Protein AF-A0A820RR39-F1 (afdb_monomer)

Sequence (63 aa):
MRAVMCLNNFWHWSGGFAQYVVWAGGANSIPYPGDYDAFELFAARFYELPRAVELFNNHIQFI

Radius of gyration: 12.42 Å; Cα contacts (8 Å, |Δi|>4): 66; chains: 1; bounding box: 36×19×33 Å

Organism: NCBI:txid433720

pLDDT: mean 97.06, std 3.5, range [78.62, 98.81]

InterPro domains:
  IPR001547 Glycoside hydrolase, family 5 [PF26410] (1-62)

Nearest PDB structures (foldseek):
  4lyp-assembly2_B  TM=9.205E-01  e=1.169E-04  Rhizomucor miehei
  4lyr-assembly1_A  TM=9.233E-01  e=2.527E-04  Rhizomucor miehei

Mean predicted aligned error: 2.17 Å

Secondary structure (DSSP, 8-state):
---------SSGGG-HHHHHHHHTTS-SS---SSSHHHHHHHHHGGGG-HHHHHHHHHHHHH-

Foldseek 3Di:
DDDDDDLFDLDPPVDGQLVLCCVLVVDVDQPHDPPVVSNNVSSVCCVVRVSSVVVSVVSVVVD

Solvent-accessible surface area (backbone atoms only — not comparable to full-atom values): 3846 Å² total; per-residue (Å²): 139,88,87,85,86,79,91,74,38,77,52,64,96,77,44,24,30,36,46,35,26,35,76,51,68,75,41,97,69,71,67,71,71,88,48,60,68,63,29,52,60,53,19,55,46,24,83,75,33,69,59,21,47,49,56,51,50,54,52,62,74,70,109

Structure (mmCIF, N/CA/C/O backbone):
data_AF-A0A820RR39-F1
#
_entry.id   AF-A0A820RR39-F1
#
loop_
_atom_site.group_PDB
_atom_site.id
_atom_site.type_symbol
_atom_site.label_atom_id
_atom_site.label_alt_id
_atom_site.label_comp_id
_atom_site.label_asym_id
_atom_site.label_entity_id
_atom_site.label_seq_id
_atom_site.pdbx_PDB_ins_code
_ato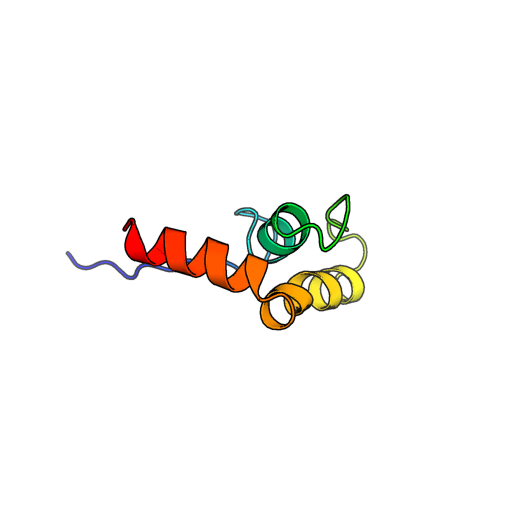m_site.Cartn_x
_atom_site.Cartn_y
_atom_site.Cartn_z
_atom_site.occupancy
_atom_site.B_iso_or_equiv
_atom_site.auth_seq_id
_atom_site.auth_comp_id
_atom_site.auth_asym_id
_atom_site.auth_atom_id
_atom_site.pdbx_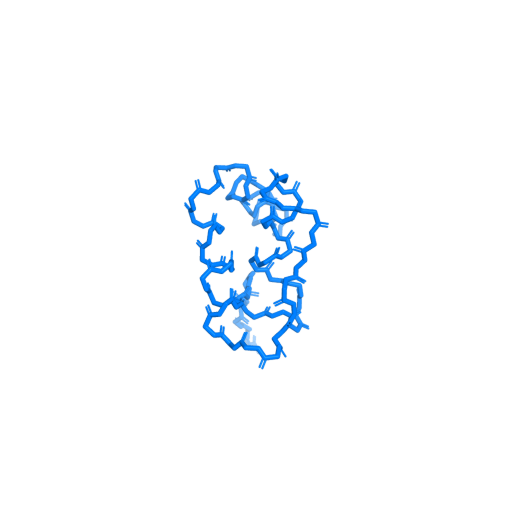PDB_model_num
ATOM 1 N N . MET A 1 1 ? -25.598 -10.979 13.452 1.00 90.62 1 MET A N 1
ATOM 2 C CA . MET A 1 1 ? -24.691 -11.072 12.282 1.00 90.62 1 MET A CA 1
ATOM 3 C C . MET A 1 1 ? -23.261 -10.851 12.762 1.00 90.62 1 MET A C 1
ATOM 5 O O . MET A 1 1 ? -23.095 -10.252 13.818 1.00 90.62 1 MET A O 1
ATOM 9 N N . ARG A 1 2 ? -22.253 -11.369 12.054 1.00 96.38 2 ARG A N 1
ATOM 10 C CA . ARG A 1 2 ? -20.822 -11.171 12.359 1.00 96.38 2 ARG A CA 1
ATOM 11 C C . ARG A 1 2 ? -20.093 -10.773 11.073 1.00 96.38 2 ARG A C 1
ATOM 13 O O . ARG A 1 2 ? -20.566 -11.135 10.000 1.00 96.38 2 ARG A O 1
ATOM 20 N N . ALA A 1 3 ? -18.974 -10.062 11.197 1.00 97.38 3 ALA A N 1
ATOM 21 C CA . ALA A 1 3 ? -18.151 -9.614 10.074 1.00 97.38 3 ALA A CA 1
ATOM 22 C C . ALA A 1 3 ? -16.686 -10.043 10.249 1.00 97.38 3 ALA A C 1
ATOM 24 O O . ALA A 1 3 ? -16.217 -10.211 11.375 1.00 97.38 3 ALA A O 1
ATOM 25 N N . VAL A 1 4 ? -15.983 -10.200 9.125 1.00 98.06 4 VAL A N 1
ATOM 26 C CA . VAL A 1 4 ? -14.526 -10.376 9.052 1.00 98.06 4 VAL A CA 1
ATOM 27 C C . VAL A 1 4 ? -13.964 -9.149 8.347 1.00 98.06 4 VAL A C 1
ATOM 29 O O . VAL A 1 4 ? -14.417 -8.808 7.257 1.00 98.06 4 VAL A O 1
ATOM 32 N N . MET A 1 5 ? -13.003 -8.482 8.983 1.00 97.31 5 MET A N 1
ATOM 33 C CA . MET A 1 5 ? -12.436 -7.226 8.498 1.00 97.31 5 MET A CA 1
ATOM 34 C C . MET A 1 5 ? -11.052 -7.480 7.899 1.00 97.31 5 MET A C 1
ATOM 36 O O . MET A 1 5 ? -10.089 -7.706 8.629 1.00 97.31 5 MET A O 1
ATOM 40 N N . CYS A 1 6 ? -10.944 -7.434 6.572 1.00 97.62 6 CYS A N 1
ATOM 41 C CA . CYS A 1 6 ? -9.650 -7.398 5.892 1.00 97.62 6 CYS A CA 1
ATOM 42 C C . CYS A 1 6 ? -9.136 -5.954 5.892 1.00 97.62 6 CYS A C 1
ATOM 44 O O . CYS A 1 6 ? -9.752 -5.085 5.282 1.00 97.62 6 CYS A O 1
ATOM 46 N N . LEU A 1 7 ? -8.024 -5.697 6.581 1.00 97.94 7 LEU A N 1
ATOM 47 C CA . LEU A 1 7 ? -7.528 -4.333 6.820 1.00 97.94 7 LEU A CA 1
ATOM 48 C C . LEU A 1 7 ? -6.583 -3.817 5.727 1.00 97.94 7 LEU A C 1
ATOM 50 O O . LEU A 1 7 ? -6.214 -2.647 5.726 1.00 97.94 7 LEU A O 1
ATOM 54 N N . ASN A 1 8 ? -6.159 -4.679 4.803 1.00 98.25 8 ASN A N 1
ATOM 55 C CA . ASN A 1 8 ? -5.329 -4.295 3.668 1.00 98.25 8 ASN A CA 1
ATOM 56 C C . ASN A 1 8 ? -5.451 -5.317 2.535 1.00 98.25 8 ASN A C 1
ATOM 58 O O . ASN A 1 8 ? -6.145 -6.329 2.662 1.00 98.25 8 ASN A O 1
ATOM 62 N N . ASN A 1 9 ? -4.757 -5.050 1.435 1.00 98.50 9 ASN A N 1
ATOM 63 C CA . ASN A 1 9 ? -4.795 -5.856 0.232 1.00 98.50 9 ASN A CA 1
ATOM 64 C C . ASN A 1 9 ? -3.427 -5.868 -0.449 1.00 98.50 9 ASN A C 1
ATOM 66 O O . ASN A 1 9 ? -2.798 -4.825 -0.611 1.00 98.50 9 ASN A O 1
ATOM 70 N N . PHE A 1 10 ? -2.986 -7.040 -0.890 1.00 98.44 10 PHE A N 1
ATOM 71 C CA . PHE A 1 10 ? -1.786 -7.147 -1.713 1.00 98.44 10 PHE A CA 1
ATOM 72 C C . PHE A 1 10 ? -2.014 -6.561 -3.120 1.00 98.44 10 PHE A C 1
ATOM 74 O O . PHE A 1 10 ? -1.112 -5.980 -3.719 1.00 98.44 10 PHE A O 1
ATOM 81 N N . TRP A 1 11 ? -3.244 -6.657 -3.630 1.00 97.62 11 TRP A N 1
ATOM 82 C CA . TRP A 1 11 ? -3.619 -6.228 -4.974 1.00 97.62 11 TRP A CA 1
ATOM 83 C C . TRP A 1 11 ? -4.061 -4.764 -5.054 1.00 97.62 11 TRP A C 1
ATOM 85 O O . TRP A 1 11 ? -4.441 -4.129 -4.072 1.00 97.62 11 TRP A O 1
ATOM 95 N N . HIS A 1 12 ? -4.057 -4.242 -6.279 1.00 96.31 12 HIS A N 1
ATOM 96 C CA . HIS A 1 12 ? -4.274 -2.827 -6.579 1.00 96.31 12 HIS A CA 1
ATOM 97 C C . HIS A 1 12 ? -5.736 -2.357 -6.499 1.00 96.31 12 HIS A C 1
ATOM 99 O O . HIS A 1 12 ? -5.982 -1.156 -6.429 1.00 96.31 12 HIS A O 1
ATOM 105 N N . TRP A 1 13 ? -6.724 -3.258 -6.521 1.00 96.69 13 TRP A N 1
ATOM 106 C CA . TRP A 1 13 ? -8.144 -2.889 -6.673 1.00 96.69 13 TRP A CA 1
ATOM 107 C C . TRP A 1 13 ? -8.759 -2.190 -5.448 1.00 96.69 13 TRP A C 1
ATOM 109 O O . TRP A 1 13 ? -9.887 -1.710 -5.513 1.00 96.69 13 TRP A O 1
ATOM 119 N N . SER A 1 14 ? -8.012 -2.080 -4.348 1.00 97.88 14 SER A N 1
ATOM 120 C CA . SER A 1 14 ? -8.319 -1.199 -3.212 1.00 97.88 14 SER A CA 1
ATOM 121 C C . SER A 1 14 ? -7.117 -0.317 -2.835 1.00 97.88 14 SER A C 1
ATOM 123 O O . SER A 1 14 ? -6.920 0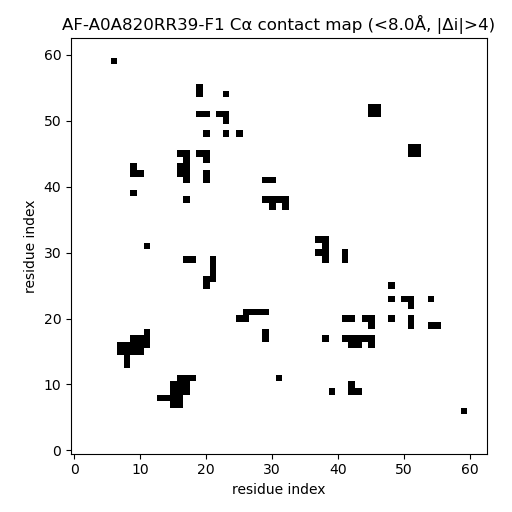.002 -1.663 1.00 97.88 14 SER A O 1
ATOM 125 N N . GLY A 1 15 ? -6.253 0.004 -3.807 1.00 97.69 15 GLY A N 1
ATOM 126 C CA . GLY A 1 15 ? -4.939 0.624 -3.601 1.00 97.69 15 GLY A CA 1
ATOM 127 C C . GLY A 1 15 ? -3.907 -0.385 -3.087 1.00 97.69 15 GLY A C 1
ATOM 128 O O . GLY A 1 15 ? -2.983 -0.754 -3.812 1.00 97.69 15 GLY A O 1
ATOM 129 N N . GLY A 1 16 ? -4.102 -0.864 -1.856 1.00 98.12 16 GLY A N 1
ATOM 130 C CA . GLY A 1 16 ? -3.317 -1.949 -1.266 1.00 98.12 16 GLY A CA 1
ATOM 131 C C . GLY A 1 16 ? -1.853 -1.598 -0.983 1.00 98.12 16 GLY A C 1
ATOM 132 O O . GLY A 1 16 ? -1.466 -0.430 -0.910 1.00 98.12 16 GLY A O 1
ATOM 133 N N . PHE A 1 17 ? -1.014 -2.621 -0.833 1.00 98.75 17 PHE A N 1
ATOM 134 C CA . PHE A 1 17 ? 0.405 -2.482 -0.487 1.00 98.75 17 PHE A CA 1
ATOM 135 C C . PHE A 1 17 ? 1.198 -1.621 -1.470 1.00 98.75 17 PHE A C 1
ATOM 137 O O . PHE A 1 17 ? 1.992 -0.783 -1.043 1.00 98.75 17 PHE A O 1
ATOM 144 N N . ALA A 1 18 ? 0.938 -1.747 -2.772 1.00 98.38 18 ALA A N 1
ATOM 145 C CA . ALA A 1 18 ? 1.587 -0.920 -3.786 1.00 98.38 18 ALA A CA 1
ATOM 146 C C . ALA A 1 18 ? 1.337 0.588 -3.565 1.00 98.38 18 ALA A C 1
ATOM 148 O O . ALA A 1 18 ? 2.234 1.407 -3.777 1.00 98.38 18 ALA A O 1
ATOM 149 N N . GLN A 1 19 ? 0.153 0.966 -3.072 1.00 98.75 19 GLN A N 1
ATOM 150 C CA . GLN A 1 19 ? -0.151 2.358 -2.742 1.00 98.75 19 GLN A CA 1
ATOM 151 C C . GLN A 1 19 ? 0.639 2.849 -1.521 1.00 98.75 19 GLN A C 1
ATOM 153 O O . GLN A 1 19 ? 1.148 3.974 -1.534 1.00 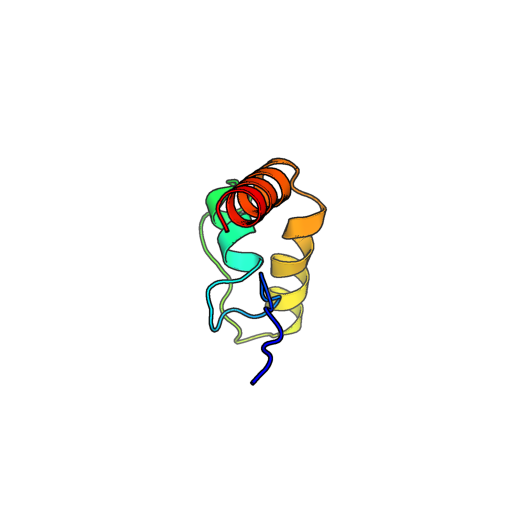98.75 19 GLN A O 1
ATOM 158 N N . TYR A 1 20 ? 0.807 2.001 -0.503 1.00 98.81 20 TYR A N 1
ATOM 159 C CA . TYR A 1 20 ? 1.659 2.302 0.651 1.00 98.81 20 TYR A CA 1
ATOM 160 C C . TYR A 1 20 ? 3.135 2.454 0.257 1.00 98.81 20 TYR A C 1
ATOM 162 O O . TYR A 1 20 ? 3.805 3.333 0.795 1.00 98.81 20 TYR A O 1
ATOM 170 N N . VAL A 1 21 ? 3.638 1.669 -0.704 1.00 98.75 21 VAL A N 1
ATOM 171 C CA . VAL A 1 21 ? 5.007 1.816 -1.240 1.00 98.75 21 VAL A CA 1
ATOM 172 C C . VAL A 1 21 ? 5.216 3.208 -1.844 1.00 98.75 21 VAL A C 1
ATOM 174 O O . VAL A 1 21 ? 6.227 3.852 -1.560 1.00 98.75 21 VAL A O 1
ATOM 177 N N . VAL A 1 22 ? 4.254 3.705 -2.628 1.00 98.69 22 VAL A N 1
ATOM 178 C CA . VAL A 1 22 ? 4.324 5.056 -3.216 1.00 98.69 22 VAL A CA 1
ATOM 179 C C . VAL A 1 22 ? 4.218 6.140 -2.140 1.00 98.69 22 VAL A C 1
ATOM 181 O O . VAL A 1 22 ? 5.032 7.059 -2.117 1.00 98.69 22 VAL A O 1
ATOM 184 N N . TRP A 1 23 ? 3.279 6.026 -1.196 1.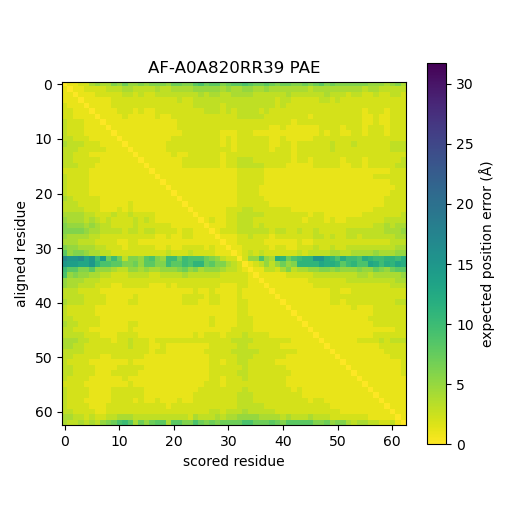00 98.69 23 TRP A N 1
ATOM 185 C CA . TRP A 1 23 ? 3.139 7.003 -0.104 1.00 98.69 23 TRP A CA 1
ATOM 186 C C . TRP A 1 23 ? 4.338 7.044 0.845 1.00 98.69 23 TRP A C 1
ATOM 188 O O . TRP A 1 23 ? 4.654 8.097 1.395 1.00 98.69 23 TRP A O 1
ATOM 198 N N . ALA A 1 24 ? 5.027 5.918 1.019 1.00 98.50 24 ALA A N 1
ATOM 199 C CA . ALA A 1 24 ? 6.265 5.836 1.783 1.00 98.50 24 ALA A CA 1
ATOM 200 C C . ALA A 1 24 ? 7.488 6.395 1.030 1.00 98.50 24 ALA A C 1
ATOM 202 O O . ALA A 1 24 ? 8.591 6.360 1.572 1.00 98.50 24 ALA A O 1
ATOM 203 N N . GLY A 1 25 ? 7.320 6.893 -0.201 1.00 98.12 25 GLY A N 1
ATOM 204 C CA . GLY A 1 25 ? 8.410 7.419 -1.025 1.00 98.12 25 GLY A CA 1
ATOM 205 C C . GLY A 1 25 ? 9.283 6.339 -1.670 1.00 98.12 25 GLY A C 1
ATOM 206 O O . GLY A 1 25 ? 10.371 6.639 -2.153 1.00 98.12 25 GLY A O 1
ATOM 207 N N . GLY A 1 26 ? 8.832 5.080 -1.696 1.00 97.38 26 GLY A N 1
ATOM 208 C CA . GLY A 1 26 ? 9.568 3.965 -2.298 1.00 97.38 26 GLY A CA 1
ATOM 209 C C . GLY A 1 26 ? 9.568 3.968 -3.832 1.00 97.38 26 GLY A C 1
ATOM 210 O O . GLY A 1 26 ? 10.376 3.255 -4.438 1.00 97.38 26 GLY A O 1
ATOM 211 N N . ALA A 1 27 ? 8.664 4.731 -4.456 1.00 97.62 27 ALA A N 1
ATOM 212 C CA . ALA A 1 27 ? 8.563 4.954 -5.898 1.00 97.62 27 ALA A CA 1
ATOM 213 C C . ALA A 1 27 ? 7.620 6.129 -6.216 1.00 97.62 27 ALA A C 1
ATOM 215 O O . ALA A 1 27 ? 6.794 6.507 -5.390 1.00 97.62 27 ALA A O 1
ATOM 216 N N . ASN A 1 28 ? 7.698 6.653 -7.444 1.00 97.31 28 ASN A N 1
ATOM 217 C CA . ASN A 1 28 ? 6.835 7.747 -7.914 1.00 97.31 28 ASN A CA 1
ATOM 218 C C . ASN A 1 28 ? 5.472 7.273 -8.446 1.00 97.31 28 ASN A C 1
ATOM 220 O O . ASN A 1 28 ? 4.528 8.057 -8.506 1.00 97.31 28 ASN A O 1
ATOM 224 N N . SER A 1 29 ? 5.362 6.013 -8.870 1.00 97.25 29 SER A N 1
ATOM 225 C CA . SER A 1 29 ? 4.137 5.450 -9.441 1.00 97.25 29 SER A CA 1
ATOM 226 C C . SER A 1 29 ? 4.050 3.942 -9.209 1.00 97.25 29 SER A C 1
ATOM 228 O O . SER A 1 29 ? 5.060 3.275 -8.979 1.00 97.25 29 SER A O 1
ATOM 230 N N . ILE A 1 30 ? 2.822 3.417 -9.258 1.00 97.88 30 ILE A N 1
ATOM 231 C CA . ILE A 1 30 ? 2.536 1.981 -9.185 1.00 97.88 30 ILE A CA 1
ATOM 232 C C . ILE A 1 30 ? 2.659 1.385 -10.597 1.00 97.88 30 ILE A C 1
ATOM 234 O O . ILE A 1 30 ? 2.020 1.908 -11.516 1.00 97.88 30 ILE A O 1
ATOM 238 N N . PRO A 1 31 ? 3.410 0.288 -10.794 1.00 96.12 31 PRO A N 1
ATOM 239 C CA . PRO A 1 31 ? 3.405 -0.460 -12.045 1.00 96.12 31 PRO A CA 1
ATOM 240 C C . PRO A 1 31 ? 2.124 -1.301 -12.124 1.00 96.12 31 PRO A C 1
ATOM 242 O O . PRO A 1 31 ? 2.139 -2.493 -11.828 1.00 96.12 31 PRO A O 1
ATOM 245 N N . TYR A 1 32 ? 0.988 -0.674 -12.451 1.00 94.50 32 TYR A N 1
ATOM 246 C CA . TYR A 1 32 ? -0.278 -1.399 -12.607 1.00 94.50 32 TYR A CA 1
ATOM 247 C C . TYR A 1 32 ? -0.113 -2.552 -13.610 1.00 94.50 32 TYR A C 1
ATOM 249 O O . TYR A 1 32 ? 0.580 -2.384 -14.617 1.00 94.50 32 TYR A O 1
ATOM 257 N N . PRO A 1 33 ? -0.711 -3.722 -13.332 1.00 78.62 33 PRO A N 1
ATOM 258 C CA . PRO A 1 33 ? -0.310 -4.949 -13.998 1.00 78.62 33 PRO A CA 1
ATOM 259 C C . PRO A 1 33 ? -0.687 -4.941 -15.482 1.00 78.62 33 PRO A C 1
ATOM 261 O O . PRO A 1 33 ? -1.854 -5.050 -15.852 1.00 78.62 33 PRO A O 1
ATOM 264 N N . GLY A 1 34 ? 0.338 -4.838 -16.325 1.00 81.38 34 GLY A N 1
ATOM 265 C CA . GLY A 1 34 ? 0.422 -5.560 -17.599 1.00 81.38 34 GLY A CA 1
ATOM 266 C C . GLY A 1 34 ? 1.284 -6.825 -17.470 1.00 81.38 34 GLY A C 1
ATOM 267 O O . GLY A 1 34 ? 1.028 -7.814 -18.146 1.00 81.38 34 GLY A O 1
ATOM 268 N N . ASP A 1 35 ? 2.249 -6.794 -16.545 1.00 92.88 35 ASP A N 1
ATOM 269 C CA . ASP A 1 35 ? 3.037 -7.921 -16.045 1.00 92.88 35 ASP A CA 1
ATOM 270 C C . ASP A 1 35 ? 2.760 -8.067 -14.539 1.00 92.88 35 ASP A C 1
ATOM 272 O O . ASP A 1 35 ? 2.910 -7.106 -13.777 1.00 92.88 35 ASP A O 1
ATOM 276 N N . TYR A 1 36 ? 2.298 -9.247 -14.126 1.00 94.12 36 TYR A N 1
ATOM 277 C CA . TYR A 1 36 ? 1.946 -9.511 -12.734 1.00 94.12 36 TYR A CA 1
ATOM 278 C C . TYR A 1 36 ? 3.184 -9.688 -11.859 1.00 94.12 36 TYR A C 1
ATOM 280 O O . TYR A 1 36 ? 3.188 -9.148 -10.758 1.00 94.12 36 TYR A O 1
ATOM 288 N N . ASP A 1 37 ? 4.255 -10.310 -12.352 1.00 96.81 37 ASP A N 1
ATOM 289 C CA . ASP A 1 37 ? 5.461 -10.559 -11.553 1.00 96.81 37 ASP A CA 1
ATOM 290 C C . ASP A 1 37 ? 6.100 -9.230 -11.125 1.00 96.81 37 ASP A C 1
ATOM 292 O O . ASP A 1 37 ? 6.470 -9.030 -9.964 1.00 96.81 37 ASP A O 1
ATOM 296 N N . ALA A 1 38 ? 6.147 -8.262 -12.046 1.00 96.56 38 ALA A N 1
ATOM 297 C CA . ALA A 1 38 ? 6.616 -6.912 -11.756 1.00 96.56 38 ALA A CA 1
ATOM 298 C C . ALA A 1 38 ? 5.753 -6.204 -10.695 1.00 96.56 38 ALA A C 1
ATOM 300 O O . ALA A 1 38 ? 6.290 -5.530 -9.809 1.00 96.56 38 ALA A O 1
ATOM 301 N N . PHE A 1 39 ? 4.424 -6.353 -10.760 1.00 98.06 39 PHE A N 1
ATOM 302 C CA . PHE A 1 39 ? 3.519 -5.779 -9.764 1.00 98.06 39 PHE A CA 1
ATOM 303 C C . PHE A 1 39 ? 3.686 -6.450 -8.396 1.00 98.06 39 PHE A C 1
ATOM 305 O O . PHE A 1 39 ? 3.748 -5.751 -7.384 1.00 98.06 39 PHE A O 1
ATOM 312 N N . GLU A 1 40 ? 3.772 -7.779 -8.3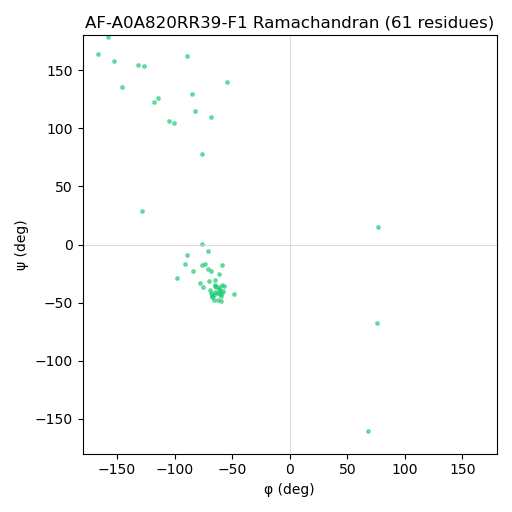48 1.00 98.25 40 GLU A N 1
ATOM 313 C CA . GLU A 1 40 ? 3.914 -8.537 -7.105 1.00 98.25 40 GLU A CA 1
ATOM 314 C C . GLU A 1 40 ? 5.222 -8.185 -6.390 1.00 98.25 40 GLU A C 1
ATOM 316 O O . GLU A 1 40 ? 5.203 -7.839 -5.205 1.00 98.25 40 GLU A O 1
ATOM 321 N N . LEU A 1 41 ? 6.344 -8.174 -7.119 1.00 98.00 41 LEU A N 1
ATOM 322 C CA . LEU A 1 41 ? 7.642 -7.760 -6.580 1.00 98.00 41 LEU A CA 1
ATOM 323 C C . LEU A 1 41 ? 7.608 -6.311 -6.086 1.00 98.00 41 LEU A C 1
ATOM 325 O O . LEU A 1 41 ? 8.163 -6.000 -5.033 1.00 98.00 41 LEU A O 1
ATOM 329 N N . PHE A 1 42 ? 6.921 -5.420 -6.805 1.00 98.31 42 PHE A N 1
ATOM 330 C CA . PHE A 1 42 ? 6.747 -4.038 -6.369 1.00 98.31 42 PHE A CA 1
ATOM 331 C C . PHE A 1 42 ? 5.910 -3.931 -5.087 1.00 98.31 42 PHE A C 1
ATOM 333 O O . PHE A 1 42 ? 6.310 -3.228 -4.158 1.00 98.31 42 PHE A O 1
ATOM 340 N N . ALA A 1 43 ? 4.765 -4.616 -5.016 1.00 98.50 43 ALA A N 1
ATOM 341 C CA . ALA A 1 43 ? 3.868 -4.593 -3.863 1.00 98.50 43 ALA A CA 1
ATOM 342 C C . ALA A 1 43 ? 4.523 -5.217 -2.619 1.00 98.50 43 ALA A C 1
ATOM 344 O O . ALA A 1 43 ? 4.349 -4.699 -1.514 1.00 98.50 43 ALA A O 1
ATOM 345 N N . ALA A 1 44 ? 5.338 -6.263 -2.793 1.00 98.62 44 ALA A N 1
ATOM 346 C CA . ALA A 1 44 ? 6.071 -6.924 -1.714 1.00 98.62 44 ALA A CA 1
ATOM 347 C C . ALA A 1 44 ? 7.062 -5.996 -0.984 1.00 98.62 44 ALA A C 1
ATOM 349 O O . ALA A 1 44 ? 7.299 -6.175 0.212 1.00 98.62 44 ALA A O 1
ATOM 350 N N . ARG A 1 45 ? 7.560 -4.935 -1.639 1.00 98.62 45 ARG A N 1
ATOM 351 C CA . ARG A 1 45 ? 8.417 -3.913 -0.999 1.00 98.62 45 ARG A CA 1
ATOM 352 C C . ARG A 1 45 ? 7.747 -3.218 0.186 1.00 98.62 45 ARG A C 1
ATOM 354 O O . ARG A 1 45 ? 8.438 -2.611 1.000 1.00 98.62 45 ARG A O 1
ATOM 361 N N . PHE A 1 46 ? 6.421 -3.306 0.319 1.00 98.81 46 PHE A N 1
ATOM 362 C CA . PHE A 1 46 ? 5.702 -2.859 1.513 1.00 98.81 46 PHE A CA 1
ATOM 363 C C . PHE A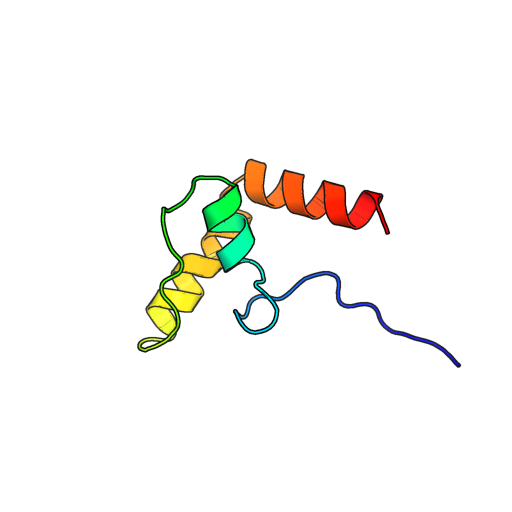 1 46 ? 6.336 -3.392 2.805 1.00 98.81 46 PHE A C 1
ATOM 365 O O . PHE A 1 46 ? 6.509 -2.629 3.753 1.00 98.81 46 PHE A O 1
ATOM 372 N N . TYR A 1 47 ? 6.734 -4.667 2.825 1.00 98.50 47 TYR A N 1
ATOM 373 C CA . TYR A 1 47 ? 7.328 -5.299 4.005 1.00 98.50 47 TYR A CA 1
ATOM 374 C C . TYR A 1 47 ? 8.747 -4.800 4.311 1.00 98.50 47 TYR A C 1
ATOM 376 O O . TYR A 1 47 ? 9.203 -4.908 5.446 1.00 98.50 47 TYR A O 1
ATOM 384 N N . GLU A 1 48 ? 9.439 -4.240 3.317 1.00 98.06 48 GLU A N 1
ATOM 385 C CA . GLU A 1 48 ? 10.815 -3.747 3.432 1.00 98.06 48 GLU A CA 1
ATOM 386 C C . GLU A 1 48 ? 10.884 -2.268 3.830 1.00 98.06 48 GLU A C 1
ATOM 388 O O . GLU A 1 48 ? 11.938 -1.796 4.249 1.00 98.06 48 GLU A O 1
ATOM 393 N N . LEU A 1 49 ? 9.783 -1.520 3.687 1.00 98.38 49 LEU A N 1
ATOM 394 C CA . LEU A 1 49 ? 9.723 -0.079 3.929 1.00 98.38 49 LEU A CA 1
ATOM 395 C C . LEU A 1 49 ? 9.106 0.212 5.307 1.00 98.38 49 LEU A C 1
ATOM 397 O O . LEU A 1 49 ? 7.878 0.196 5.435 1.00 98.38 49 LEU A O 1
ATOM 401 N N . PRO A 1 50 ? 9.899 0.587 6.336 1.00 98.56 50 PRO A N 1
ATOM 402 C CA . PRO A 1 50 ? 9.370 0.833 7.680 1.00 98.56 50 PRO A CA 1
ATOM 403 C C . PRO A 1 50 ? 8.277 1.902 7.704 1.00 98.56 50 PRO A C 1
ATOM 405 O O . PRO A 1 50 ? 7.289 1.764 8.419 1.00 98.56 50 PRO A O 1
ATOM 408 N N . ARG A 1 51 ? 8.406 2.936 6.861 1.00 98.69 51 ARG A N 1
ATOM 409 C CA . ARG A 1 51 ? 7.394 3.990 6.724 1.00 98.69 51 ARG A CA 1
ATOM 410 C C . ARG A 1 51 ? 6.068 3.466 6.163 1.00 98.69 51 ARG A C 1
ATOM 412 O O . ARG A 1 51 ? 5.014 3.941 6.571 1.00 98.69 51 ARG A O 1
ATOM 419 N N . ALA A 1 52 ? 6.096 2.492 5.254 1.00 98.75 52 ALA A N 1
ATOM 420 C CA . ALA A 1 52 ? 4.881 1.885 4.713 1.00 98.75 52 ALA A CA 1
ATOM 421 C C . ALA A 1 52 ? 4.138 1.088 5.799 1.00 98.75 52 ALA A C 1
ATOM 423 O O . ALA A 1 52 ? 2.926 1.237 5.958 1.00 98.75 52 ALA A O 1
ATOM 424 N N . VAL A 1 53 ? 4.883 0.315 6.596 1.00 98.69 53 VAL A N 1
ATOM 425 C CA . VAL A 1 53 ? 4.348 -0.442 7.738 1.00 98.69 53 VAL A CA 1
ATOM 426 C C . VAL A 1 53 ? 3.821 0.493 8.830 1.00 98.69 53 VAL A C 1
ATOM 428 O O . VAL A 1 53 ? 2.747 0.252 9.371 1.00 98.69 53 VAL A O 1
ATOM 431 N N . GLU A 1 54 ? 4.519 1.593 9.123 1.00 98.81 54 GLU A N 1
ATOM 432 C CA . GLU A 1 54 ? 4.061 2.625 10.062 1.00 98.81 54 GLU A CA 1
ATOM 433 C C . GLU A 1 54 ? 2.723 3.241 9.622 1.00 98.81 54 GLU A C 1
ATOM 435 O O . GLU A 1 54 ? 1.784 3.312 10.414 1.00 98.81 54 GLU A O 1
ATOM 440 N N . LEU A 1 55 ? 2.607 3.637 8.350 1.00 98.69 55 LEU A N 1
ATOM 441 C CA . LEU A 1 55 ? 1.363 4.173 7.792 1.00 98.69 55 LEU A CA 1
ATOM 442 C C . LEU A 1 55 ? 0.209 3.169 7.913 1.00 98.69 55 LEU A C 1
ATOM 444 O O . LEU A 1 55 ? -0.905 3.556 8.264 1.00 98.69 55 LEU A O 1
ATOM 448 N N . PHE A 1 56 ? 0.470 1.885 7.656 1.00 98.69 56 PHE A N 1
ATOM 449 C CA . PHE A 1 56 ? -0.543 0.846 7.813 1.00 98.69 56 PHE A CA 1
ATOM 450 C C . PHE A 1 56 ? -0.922 0.625 9.284 1.00 98.69 56 PHE A C 1
ATOM 452 O O . PHE A 1 56 ? -2.105 0.534 9.603 1.00 98.69 56 PHE A O 1
ATOM 459 N N . ASN A 1 57 ? 0.046 0.617 10.200 1.00 98.62 57 ASN A N 1
ATOM 460 C CA . ASN A 1 57 ? -0.230 0.509 11.632 1.00 98.62 57 AS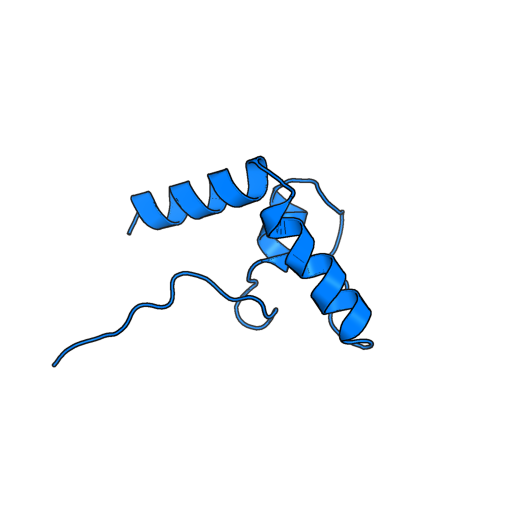N A CA 1
ATOM 461 C C . ASN A 1 57 ? -1.070 1.688 12.137 1.00 98.62 57 ASN A C 1
ATOM 463 O O . ASN A 1 57 ? -1.992 1.473 12.918 1.00 98.62 57 ASN A O 1
ATOM 467 N N . ASN A 1 58 ? -0.829 2.907 11.646 1.00 98.69 58 ASN A N 1
ATOM 468 C CA . ASN A 1 58 ? -1.668 4.066 11.962 1.00 98.69 58 ASN A CA 1
ATOM 469 C C . ASN A 1 58 ? -3.118 3.875 11.484 1.00 98.69 58 ASN A C 1
ATOM 471 O O . ASN A 1 58 ? -4.045 4.282 12.180 1.00 98.69 58 ASN A O 1
ATOM 475 N N . HIS A 1 59 ? -3.330 3.225 10.334 1.00 98.00 59 HIS A N 1
ATOM 476 C CA . HIS A 1 59 ? -4.672 2.863 9.873 1.00 98.00 59 HIS A CA 1
ATOM 477 C C . HIS A 1 59 ? -5.339 1.831 10.791 1.00 98.00 59 HIS A C 1
ATOM 479 O O . HIS A 1 59 ? -6.501 2.008 11.143 1.00 98.00 59 HIS A O 1
ATOM 485 N N . ILE A 1 60 ? -4.604 0.802 11.233 1.00 98.38 60 ILE A N 1
ATOM 486 C CA . ILE A 1 60 ? -5.115 -0.183 12.202 1.00 98.38 60 ILE A CA 1
ATOM 487 C C . ILE A 1 60 ? -5.493 0.495 13.525 1.00 98.38 60 ILE A C 1
ATOM 489 O O . ILE A 1 60 ? -6.528 0.168 14.082 1.00 98.38 60 ILE A O 1
ATOM 493 N N . GLN A 1 61 ? -4.679 1.432 14.025 1.00 98.31 61 GLN A N 1
ATOM 494 C CA . GLN A 1 61 ? -4.956 2.142 15.283 1.00 98.31 61 GLN A CA 1
ATOM 495 C C . GLN A 1 61 ? -6.159 3.093 15.201 1.00 98.31 61 GLN A C 1
ATOM 497 O O . GLN A 1 61 ? -6.722 3.452 16.231 1.00 98.31 61 GLN A O 1
ATOM 502 N N . PHE A 1 62 ? -6.518 3.547 14.000 1.00 97.56 62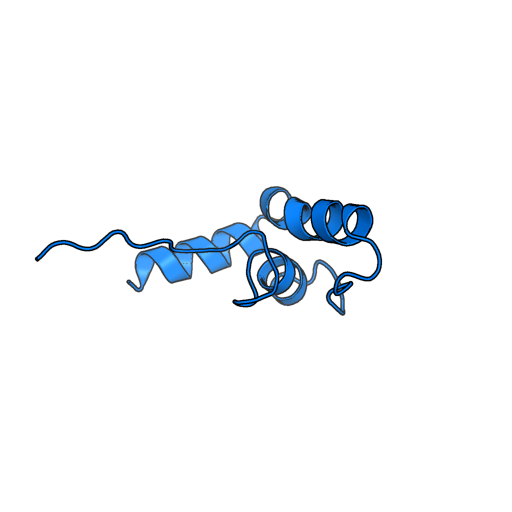 PHE A N 1
ATOM 503 C CA . PHE A 1 62 ? -7.667 4.425 13.789 1.00 97.56 62 PHE A CA 1
ATOM 504 C C . PHE A 1 62 ? -9.010 3.676 13.806 1.00 97.56 62 PHE A C 1
ATOM 506 O O . PHE A 1 62 ? -10.017 4.268 14.196 1.00 97.56 62 PHE A O 1
ATOM 513 N N . ILE A 1 63 ? -9.026 2.423 13.338 1.00 91.69 63 ILE A N 1
ATOM 514 C CA . ILE A 1 63 ? -10.232 1.580 13.245 1.00 91.69 63 ILE A CA 1
ATOM 515 C C . ILE A 1 63 ? -10.595 1.015 14.619 1.00 91.69 63 ILE A C 1
ATOM 517 O O . ILE A 1 63 ? -11.807 1.026 14.935 1.00 91.69 63 ILE A O 1
#